Protein AF-A0A1I5ZFU2-F1 (afdb_monomer_lite)

Organism: NCBI:txid1465490

Radius of gyration: 21.82 Å; chains: 1; bounding box: 44×34×57 Å

Structure (mmCIF, N/CA/C/O backbone):
data_AF-A0A1I5ZFU2-F1
#
_entry.id   AF-A0A1I5ZFU2-F1
#
loop_
_atom_site.group_PDB
_atom_site.id
_atom_site.type_symbol
_atom_site.label_atom_id
_atom_site.label_alt_id
_atom_site.label_comp_id
_atom_site.label_asym_id
_atom_site.label_entity_id
_atom_site.label_seq_id
_atom_site.pdbx_PDB_ins_code
_atom_site.Cartn_x
_atom_site.Cartn_y
_atom_site.Cartn_z
_atom_site.occupancy
_atom_site.B_iso_or_equiv
_atom_site.auth_seq_id
_atom_site.auth_comp_id
_atom_site.auth_asym_id
_atom_site.auth_atom_id
_atom_site.pdbx_PDB_model_num
ATOM 1 N N . ARG A 1 1 ? 18.037 16.985 -35.908 1.00 46.22 1 ARG A N 1
ATOM 2 C CA . ARG A 1 1 ? 17.834 15.954 -36.954 1.00 46.22 1 ARG A CA 1
ATOM 3 C C . ARG A 1 1 ? 18.457 14.574 -36.659 1.00 46.22 1 ARG A C 1
ATOM 5 O O . ARG A 1 1 ? 18.130 13.633 -37.361 1.00 46.22 1 ARG A O 1
ATOM 12 N N . ARG A 1 2 ? 19.335 14.398 -35.646 1.00 37.97 2 ARG A N 1
ATOM 13 C CA . ARG A 1 2 ? 19.864 13.067 -35.231 1.00 37.97 2 ARG A CA 1
ATOM 14 C C . ARG A 1 2 ? 19.117 12.458 -34.024 1.00 37.97 2 ARG A C 1
ATOM 16 O O . ARG A 1 2 ? 19.122 11.249 -33.842 1.00 37.97 2 ARG A O 1
ATOM 23 N N . THR A 1 3 ? 18.417 13.286 -33.247 1.00 39.88 3 THR A N 1
ATOM 24 C CA . THR A 1 3 ? 17.568 12.890 -32.106 1.00 39.88 3 THR A CA 1
ATOM 25 C C . THR A 1 3 ? 16.208 12.311 -32.518 1.00 39.88 3 THR A C 1
ATOM 27 O O . THR A 1 3 ? 15.606 11.559 -31.758 1.00 39.88 3 THR A O 1
ATOM 30 N N . GLU A 1 4 ? 15.746 12.592 -33.739 1.00 40.44 4 GLU A N 1
ATOM 31 C CA . GLU A 1 4 ? 14.448 12.132 -34.260 1.00 40.44 4 GLU A CA 1
ATOM 32 C C . GLU A 1 4 ? 14.458 10.634 -34.620 1.00 40.44 4 GLU A C 1
ATOM 34 O O . GLU A 1 4 ? 13.480 9.933 -34.365 1.00 40.44 4 GLU A O 1
ATOM 39 N N . CYS A 1 5 ? 15.587 10.093 -35.101 1.00 36.44 5 CYS A N 1
ATOM 40 C CA . CYS A 1 5 ? 15.728 8.651 -35.361 1.00 36.44 5 CYS A CA 1
ATOM 41 C C . CYS A 1 5 ? 15.743 7.815 -34.071 1.00 36.44 5 CYS A C 1
ATOM 43 O O . CYS A 1 5 ? 15.158 6.732 -34.028 1.00 36.44 5 CYS A O 1
ATOM 45 N N . ALA A 1 6 ? 16.368 8.325 -33.003 1.00 46.62 6 ALA A N 1
ATOM 46 C CA . ALA A 1 6 ? 16.341 7.679 -31.691 1.00 46.62 6 ALA A CA 1
ATOM 47 C C . ALA A 1 6 ? 14.922 7.690 -31.103 1.00 46.62 6 ALA A C 1
ATOM 49 O O . ALA A 1 6 ? 14.475 6.682 -30.562 1.00 46.62 6 ALA A O 1
ATOM 50 N N . PHE A 1 7 ? 14.187 8.790 -31.291 1.00 43.88 7 PHE A N 1
ATOM 51 C CA . PHE A 1 7 ? 12.792 8.915 -30.880 1.00 43.88 7 PHE A CA 1
ATOM 52 C C . PHE A 1 7 ? 11.880 7.912 -31.602 1.00 43.88 7 PHE A C 1
ATOM 54 O O . PHE A 1 7 ? 11.071 7.260 -30.951 1.00 43.88 7 PHE A O 1
ATOM 61 N N . PHE A 1 8 ? 12.052 7.700 -32.911 1.00 45.34 8 PHE A N 1
ATOM 62 C CA . PHE A 1 8 ? 11.255 6.729 -33.676 1.00 45.34 8 PHE A CA 1
ATOM 63 C C . PHE A 1 8 ? 11.562 5.268 -33.305 1.00 45.34 8 PHE A C 1
ATOM 65 O O . PHE A 1 8 ? 10.646 4.455 -33.148 1.00 45.34 8 PHE A O 1
ATOM 72 N N . HIS A 1 9 ? 12.839 4.926 -33.106 1.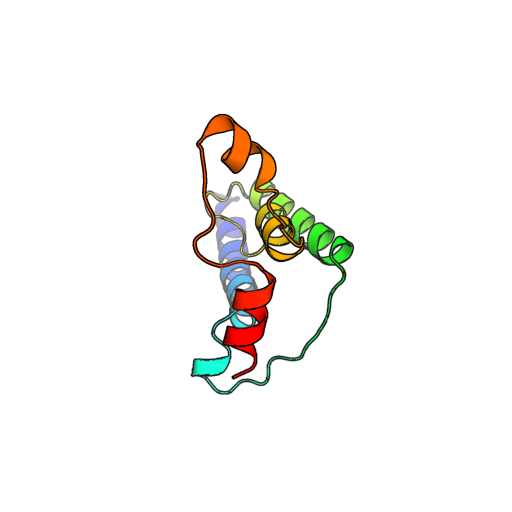00 54.03 9 HIS A N 1
ATOM 73 C CA . HIS A 1 9 ? 13.230 3.588 -32.651 1.00 54.03 9 HIS A CA 1
ATOM 74 C C . HIS A 1 9 ? 12.728 3.317 -31.223 1.00 54.03 9 HIS A C 1
ATOM 76 O O . HIS A 1 9 ? 12.227 2.230 -30.921 1.00 54.03 9 HIS A O 1
ATOM 82 N N . PHE A 1 10 ? 12.765 4.342 -30.370 1.00 49.28 10 PHE A N 1
ATOM 83 C CA . PHE A 1 10 ? 12.258 4.286 -29.006 1.00 49.28 10 PHE A CA 1
ATOM 84 C C . PHE A 1 10 ? 10.727 4.290 -28.939 1.00 49.28 10 PHE A C 1
ATOM 86 O O . PHE A 1 10 ? 10.181 3.622 -28.074 1.00 49.28 10 PHE A O 1
ATOM 93 N N . LEU A 1 11 ? 10.010 4.931 -29.869 1.00 48.44 11 LEU A N 1
ATOM 94 C CA . LEU A 1 11 ? 8.546 4.853 -29.981 1.00 48.44 11 LEU A CA 1
ATOM 95 C C . LEU A 1 11 ? 8.096 3.432 -30.357 1.00 48.44 11 LEU A C 1
ATOM 97 O O . LEU A 1 11 ? 7.137 2.904 -29.794 1.00 48.44 11 LEU A O 1
ATOM 101 N N . ARG A 1 12 ? 8.853 2.765 -31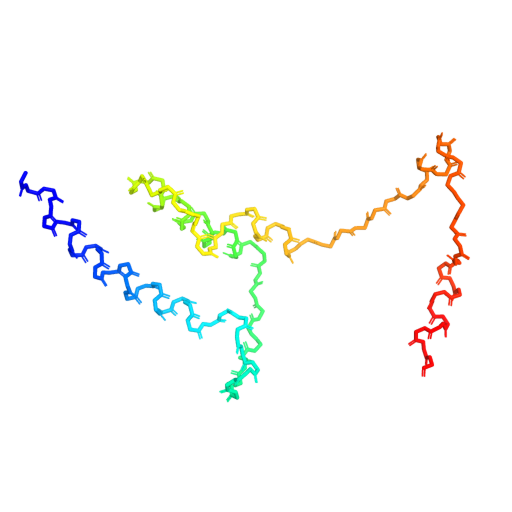.238 1.00 53.09 12 ARG A N 1
ATOM 102 C CA . ARG A 1 12 ? 8.656 1.348 -31.582 1.00 53.09 12 ARG A CA 1
ATOM 103 C C . ARG A 1 12 ? 8.947 0.429 -30.392 1.00 53.09 12 ARG A C 1
ATOM 105 O O . ARG A 1 12 ? 8.229 -0.548 -30.185 1.00 53.09 12 ARG A O 1
ATOM 112 N N . PHE A 1 13 ? 9.940 0.778 -29.572 1.00 52.31 13 PHE A N 1
ATOM 113 C CA . PHE A 1 13 ? 10.204 0.121 -28.290 1.00 52.31 13 PHE A CA 1
ATOM 114 C C . PHE A 1 13 ? 9.107 0.414 -27.252 1.00 52.31 13 PHE A C 1
ATOM 116 O O . PHE A 1 13 ? 8.688 -0.504 -26.557 1.00 52.31 13 PHE A O 1
ATOM 123 N N . LYS A 1 14 ? 8.566 1.640 -27.203 1.00 50.69 14 LYS A N 1
ATOM 124 C CA . LYS A 1 14 ? 7.444 2.068 -26.352 1.00 50.69 14 LYS A CA 1
ATOM 125 C C . LYS A 1 14 ? 6.202 1.243 -26.661 1.00 50.69 14 LYS A C 1
ATOM 127 O O . LYS A 1 14 ? 5.647 0.658 -25.745 1.00 50.69 14 LYS A O 1
ATOM 132 N N . ILE A 1 15 ? 5.817 1.109 -27.932 1.00 53.12 15 ILE A N 1
ATOM 133 C CA . ILE A 1 15 ? 4.689 0.261 -28.355 1.00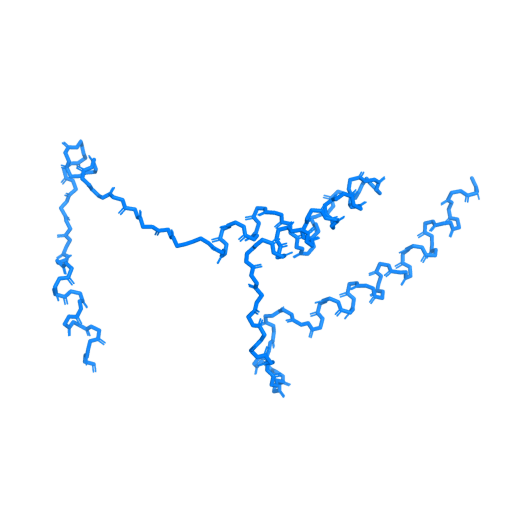 53.12 15 ILE A CA 1
ATOM 134 C C . ILE A 1 15 ? 4.935 -1.195 -27.954 1.00 53.12 15 ILE A C 1
ATOM 136 O O . ILE A 1 15 ? 4.036 -1.849 -27.437 1.00 53.12 15 ILE A O 1
ATOM 140 N N . LYS A 1 16 ? 6.158 -1.707 -28.129 1.00 52.59 16 LYS A N 1
ATOM 141 C CA . LYS A 1 16 ? 6.473 -3.107 -27.820 1.00 52.59 16 LYS A CA 1
ATOM 142 C C . LYS A 1 16 ? 6.519 -3.386 -26.314 1.00 52.59 16 LYS A C 1
ATOM 144 O O . LYS A 1 16 ? 6.016 -4.421 -25.897 1.00 52.59 16 LYS A O 1
ATOM 149 N N . LEU A 1 17 ? 7.038 -2.457 -25.507 1.00 52.56 17 LEU A N 1
ATOM 150 C CA . LEU A 1 17 ? 7.107 -2.539 -24.045 1.00 52.56 17 LEU A CA 1
ATOM 151 C C . LEU A 1 17 ? 5.739 -2.285 -23.398 1.00 52.56 17 LEU A C 1
ATOM 153 O O . LEU A 1 17 ? 5.351 -3.021 -22.499 1.00 52.56 17 LEU A O 1
ATOM 157 N N . TYR A 1 18 ? 4.975 -1.309 -23.895 1.00 52.59 18 TYR A N 1
ATOM 158 C CA . TYR A 1 18 ? 3.597 -1.062 -23.470 1.00 52.59 18 TYR A CA 1
ATOM 159 C C . TYR A 1 18 ? 2.707 -2.252 -23.846 1.00 52.59 18 TYR A C 1
ATOM 161 O O . TYR A 1 18 ? 1.941 -2.702 -23.012 1.00 52.59 18 TYR A O 1
ATOM 169 N N . CYS A 1 19 ? 2.878 -2.867 -25.023 1.00 40.06 19 CYS A N 1
ATOM 170 C CA . CYS A 1 19 ? 2.165 -4.095 -25.399 1.00 40.06 19 CYS A CA 1
ATOM 171 C C . CYS A 1 19 ? 2.614 -5.330 -24.580 1.00 40.06 19 CYS A C 1
ATOM 173 O O . CYS A 1 19 ? 1.793 -6.193 -24.279 1.00 40.06 19 CYS A O 1
ATOM 175 N N . LEU A 1 20 ? 3.886 -5.415 -24.164 1.00 48.69 20 LEU A N 1
ATOM 176 C CA . LEU A 1 20 ? 4.397 -6.489 -23.292 1.00 48.69 20 LEU A CA 1
ATOM 177 C C . LEU A 1 20 ? 3.940 -6.355 -21.831 1.00 48.69 20 LEU A C 1
ATOM 179 O O . LEU A 1 20 ? 3.700 -7.370 -21.180 1.00 48.69 20 LEU A O 1
ATOM 183 N N . LEU A 1 21 ? 3.818 -5.126 -21.323 1.00 47.09 21 LEU A N 1
ATOM 184 C CA . LEU A 1 21 ? 3.410 -4.842 -19.944 1.00 47.09 21 LEU A CA 1
ATOM 185 C C . LEU A 1 21 ? 1.882 -4.715 -19.797 1.00 47.09 21 LEU A C 1
ATOM 187 O O . LEU A 1 21 ? 1.329 -5.188 -18.810 1.00 47.09 21 LEU A O 1
ATOM 191 N N . SER A 1 22 ? 1.181 -4.166 -20.796 1.00 40.56 22 SER A N 1
ATOM 192 C CA . SER A 1 22 ? -0.284 -4.003 -20.801 1.00 40.56 22 SER A CA 1
ATOM 193 C C . SER A 1 22 ? -1.034 -5.323 -20.982 1.00 40.56 22 SER A C 1
ATOM 195 O O . SER A 1 22 ? -2.153 -5.446 -20.498 1.00 40.56 22 SER A O 1
ATOM 197 N N . LYS A 1 23 ? -0.414 -6.355 -21.571 1.00 43.09 23 LYS A N 1
ATOM 198 C CA . LYS A 1 23 ? -1.020 -7.695 -21.660 1.00 43.09 23 LYS A CA 1
ATOM 199 C C . LYS A 1 23 ? -1.206 -8.409 -20.309 1.00 43.09 23 LYS A C 1
ATOM 201 O O . LYS A 1 23 ? -1.681 -9.540 -20.316 1.00 43.09 23 LYS A O 1
ATOM 206 N N . ARG A 1 24 ? -0.819 -7.827 -19.161 1.00 46.38 24 ARG A N 1
ATOM 207 C CA . ARG A 1 24 ? -0.806 -8.562 -17.880 1.00 46.38 24 ARG A CA 1
ATOM 208 C C . ARG A 1 24 ? -1.465 -7.885 -16.678 1.00 46.38 24 ARG A C 1
ATOM 210 O O . ARG A 1 24 ? -1.462 -8.485 -15.611 1.00 46.38 24 ARG A O 1
ATOM 217 N N . THR A 1 25 ? -2.055 -6.698 -16.787 1.00 44.03 25 THR A N 1
ATOM 218 C CA . THR A 1 25 ? -2.673 -6.078 -15.602 1.00 44.03 25 THR A CA 1
ATOM 219 C C . THR A 1 25 ? -4.117 -5.662 -15.856 1.00 44.03 25 THR A C 1
ATOM 221 O O . THR A 1 25 ? -4.387 -4.699 -16.566 1.00 44.03 25 THR A O 1
ATOM 224 N N . VAL A 1 26 ? -5.008 -6.394 -15.176 1.00 45.34 26 VAL A N 1
ATOM 225 C CA . VAL A 1 26 ? -6.397 -6.081 -14.779 1.00 45.34 26 VAL A CA 1
ATOM 226 C C . VAL A 1 26 ? -7.539 -6.449 -15.740 1.00 45.34 26 VAL A C 1
ATOM 228 O O . VAL A 1 26 ? -8.644 -6.674 -15.272 1.00 45.34 26 VAL A O 1
ATOM 231 N N . PHE A 1 27 ? -7.317 -6.664 -17.036 1.00 43.59 27 PHE A N 1
ATOM 232 C CA . PHE A 1 27 ? -8.419 -7.023 -17.960 1.00 43.59 27 PHE A CA 1
ATOM 233 C C . PHE A 1 27 ? -8.680 -8.557 -18.037 1.00 43.59 27 PHE A C 1
ATOM 235 O O . PHE A 1 27 ? -9.461 -9.023 -18.855 1.00 43.59 27 PHE A O 1
ATOM 242 N N . GLY A 1 28 ? -8.015 -9.330 -17.155 1.00 42.44 28 GLY A N 1
ATOM 243 C CA . GLY A 1 28 ? -7.964 -10.803 -16.997 1.00 42.44 28 GLY A CA 1
ATOM 244 C C . GLY A 1 28 ? -9.207 -11.611 -17.370 1.00 42.44 28 GLY A C 1
ATOM 245 O O . GLY A 1 28 ? -9.142 -12.621 -18.073 1.00 42.44 28 GLY A O 1
ATOM 246 N N . GLU A 1 29 ? -10.335 -11.163 -16.842 1.00 42.72 29 GLU A N 1
ATOM 247 C CA . GLU A 1 29 ? -11.549 -11.971 -16.760 1.00 42.72 29 GLU A CA 1
ATOM 248 C C . GLU A 1 29 ? -12.499 -11.737 -17.933 1.00 42.72 29 GLU A C 1
ATOM 250 O O . GLU A 1 29 ? -13.257 -12.632 -18.290 1.00 42.72 29 GLU A O 1
ATOM 255 N N . ALA A 1 30 ? -12.393 -10.598 -18.624 1.00 52.56 30 ALA A N 1
ATOM 256 C CA . ALA A 1 30 ? -13.193 -10.344 -19.822 1.00 52.56 30 ALA A CA 1
ATOM 257 C C . ALA A 1 30 ? -12.762 -11.214 -21.024 1.00 52.56 30 ALA A C 1
ATOM 259 O O . ALA A 1 30 ? -13.468 -11.271 -22.027 1.00 52.56 30 ALA A O 1
ATOM 260 N N . TYR A 1 31 ? -11.604 -11.881 -20.944 1.00 55.19 31 TYR A N 1
ATOM 261 C CA . TYR A 1 31 ? -10.991 -12.603 -22.066 1.00 55.19 31 TYR A CA 1
ATOM 262 C C . TYR A 1 31 ? -10.394 -13.983 -21.704 1.00 55.19 31 TYR A C 1
ATOM 264 O O . TYR A 1 31 ? -9.535 -14.483 -22.427 1.00 55.19 31 TYR A O 1
ATOM 272 N N . ASN A 1 32 ? -10.848 -14.613 -20.609 1.00 41.31 32 ASN A N 1
ATOM 273 C CA . ASN A 1 32 ? -10.503 -15.995 -20.223 1.00 41.31 32 ASN A CA 1
ATOM 274 C C . ASN A 1 32 ? -8.987 -16.309 -20.231 1.00 41.31 32 ASN A C 1
ATOM 276 O O . ASN A 1 32 ? -8.552 -17.284 -20.848 1.00 41.31 32 ASN A O 1
ATOM 280 N N . ILE A 1 33 ? -8.162 -15.493 -19.560 1.00 62.19 33 ILE A N 1
ATOM 281 C CA . ILE A 1 33 ? -6.744 -15.832 -19.325 1.00 62.19 33 ILE A CA 1
ATOM 282 C C . ILE A 1 33 ? -6.520 -16.144 -17.854 1.00 62.19 33 ILE A C 1
ATOM 284 O O . ILE A 1 33 ? -6.813 -15.336 -16.976 1.00 62.19 33 ILE A O 1
ATOM 288 N N . THR A 1 34 ? -5.922 -17.303 -17.603 1.00 50.00 34 THR A N 1
ATOM 289 C CA . THR A 1 34 ? -5.433 -17.737 -16.297 1.00 50.00 34 THR A CA 1
ATOM 290 C C . THR A 1 34 ? -4.353 -16.771 -15.817 1.00 50.00 34 THR A C 1
ATOM 292 O O . THR A 1 34 ? -3.274 -16.687 -16.409 1.00 50.00 34 THR A O 1
ATOM 295 N N . ILE A 1 35 ? -4.640 -16.013 -14.758 1.00 59.25 35 ILE A N 1
ATOM 296 C CA . ILE A 1 35 ? -3.668 -15.115 -14.133 1.00 59.25 35 ILE A CA 1
ATOM 297 C C . ILE A 1 35 ? -2.767 -15.986 -13.249 1.00 59.25 35 ILE A C 1
ATOM 299 O O . ILE A 1 35 ? -3.248 -16.539 -12.264 1.00 59.25 35 ILE A O 1
ATOM 303 N N . PRO A 1 36 ? -1.472 -16.151 -13.568 1.00 59.81 36 PRO A N 1
ATOM 304 C CA . PRO A 1 36 ? -0.582 -16.877 -12.681 1.00 59.81 36 PRO A CA 1
ATOM 305 C C . PRO A 1 36 ? -0.394 -16.062 -11.399 1.00 59.81 36 PRO A C 1
ATOM 307 O O . PRO A 1 36 ? 0.113 -14.936 -11.446 1.00 59.81 36 PRO A O 1
ATOM 310 N N . GLU A 1 37 ? -0.768 -16.642 -10.262 1.00 53.72 37 GLU A N 1
ATOM 311 C CA . GLU A 1 37 ? -0.568 -16.075 -8.928 1.00 53.72 37 GLU A CA 1
ATOM 312 C C . GLU A 1 37 ? 0.928 -16.063 -8.584 1.00 53.72 37 GLU A C 1
ATOM 314 O O . GLU A 1 37 ? 1.471 -16.946 -7.923 1.00 53.72 37 GLU A O 1
ATOM 319 N N . LYS A 1 38 ? 1.648 -15.071 -9.113 1.00 62.62 38 LYS A N 1
ATOM 320 C CA . LYS A 1 38 ? 3.038 -14.808 -8.739 1.00 62.62 38 LYS A CA 1
ATOM 321 C C . LYS A 1 38 ? 3.083 -13.716 -7.687 1.00 62.62 38 LYS A C 1
ATOM 323 O O . LYS A 1 38 ? 3.011 -12.530 -8.005 1.00 62.62 38 LYS A O 1
ATOM 328 N N . THR A 1 39 ? 3.290 -14.129 -6.445 1.00 69.44 39 THR A N 1
ATOM 329 C CA . THR A 1 39 ? 3.559 -13.220 -5.333 1.00 69.44 39 THR A CA 1
ATOM 330 C C . THR A 1 39 ? 4.975 -12.669 -5.456 1.00 69.44 39 THR A C 1
ATOM 332 O O . THR A 1 39 ? 5.959 -13.408 -5.445 1.00 69.44 39 THR A O 1
ATOM 335 N N . VAL A 1 40 ? 5.091 -11.351 -5.587 1.00 78.94 40 VAL A N 1
ATOM 336 C CA . VAL A 1 40 ? 6.372 -10.636 -5.555 1.00 78.94 40 VAL A CA 1
ATOM 337 C C . VAL A 1 40 ? 6.499 -9.893 -4.233 1.00 78.94 40 VAL A C 1
ATOM 339 O O . VAL A 1 40 ? 5.531 -9.326 -3.736 1.00 78.94 40 VAL A O 1
ATOM 342 N N . SER A 1 41 ? 7.700 -9.866 -3.652 1.00 83.56 41 SER A N 1
ATOM 343 C CA . SER A 1 41 ? 7.929 -9.092 -2.432 1.00 83.56 41 SER A CA 1
ATOM 344 C C . SER A 1 41 ? 7.830 -7.589 -2.710 1.00 83.56 41 SER A C 1
ATOM 346 O O . SER A 1 41 ? 8.263 -7.101 -3.761 1.00 83.56 41 SER A O 1
ATOM 348 N N . LEU A 1 42 ? 7.320 -6.828 -1.737 1.00 82.75 42 LEU A N 1
ATOM 349 C CA . LEU A 1 42 ? 7.162 -5.374 -1.849 1.00 82.75 42 LEU A CA 1
ATOM 350 C C . LEU A 1 42 ? 8.487 -4.671 -2.188 1.00 82.75 42 LEU A C 1
ATOM 352 O O . LEU A 1 42 ? 8.529 -3.738 -2.988 1.00 82.75 42 LEU A O 1
ATOM 356 N N . ALA A 1 43 ? 9.597 -5.155 -1.624 1.00 84.81 43 ALA A N 1
ATOM 357 C CA . ALA A 1 43 ? 10.933 -4.639 -1.908 1.00 84.81 43 ALA A CA 1
ATOM 358 C C . ALA A 1 43 ? 11.352 -4.847 -3.375 1.00 84.81 43 ALA A C 1
ATOM 360 O O . ALA A 1 43 ? 12.020 -3.991 -3.958 1.00 84.81 43 ALA A O 1
ATOM 361 N N . MET A 1 44 ? 10.971 -5.970 -3.990 1.00 86.75 44 MET A N 1
ATOM 362 C CA . MET A 1 44 ? 11.240 -6.222 -5.407 1.00 86.75 44 MET A CA 1
ATOM 363 C C . MET A 1 44 ? 10.363 -5.338 -6.298 1.00 86.75 44 MET A C 1
ATOM 365 O O . MET A 1 44 ? 10.875 -4.692 -7.212 1.00 86.75 44 MET A O 1
ATOM 369 N N . ALA A 1 45 ? 9.073 -5.217 -5.973 1.00 85.69 45 ALA A N 1
ATOM 370 C CA . ALA A 1 45 ? 8.149 -4.337 -6.686 1.00 85.69 45 ALA A CA 1
ATOM 371 C C . ALA A 1 45 ? 8.619 -2.869 -6.666 1.00 85.69 45 ALA A C 1
ATOM 373 O O . ALA A 1 45 ? 8.644 -2.203 -7.703 1.00 85.69 45 ALA A O 1
ATOM 374 N N . LYS A 1 46 ? 9.099 -2.383 -5.513 1.00 86.19 46 LYS A N 1
ATOM 375 C CA . LYS A 1 46 ? 9.679 -1.038 -5.361 1.00 86.19 46 LYS A CA 1
ATOM 376 C C . LYS A 1 46 ? 10.918 -0.823 -6.225 1.00 86.19 46 LYS A C 1
ATOM 378 O O . LYS A 1 46 ? 11.072 0.251 -6.810 1.00 86.19 46 LYS A O 1
ATOM 383 N N . ARG A 1 47 ? 11.801 -1.822 -6.327 1.00 88.44 47 ARG A N 1
ATOM 384 C CA . ARG A 1 47 ? 13.002 -1.741 -7.175 1.00 88.44 47 ARG A CA 1
ATOM 385 C C . ARG A 1 47 ? 12.633 -1.608 -8.649 1.00 88.44 47 ARG A C 1
ATOM 387 O O . ARG A 1 47 ? 13.119 -0.692 -9.306 1.00 88.44 47 ARG A O 1
ATOM 394 N N . VAL A 1 48 ? 11.717 -2.442 -9.137 1.00 87.50 48 VAL A N 1
ATOM 395 C CA . VAL A 1 48 ? 11.236 -2.377 -10.528 1.00 87.50 48 VAL A CA 1
ATOM 396 C C . VAL A 1 48 ? 10.573 -1.028 -10.819 1.00 87.50 48 VAL A C 1
ATOM 398 O O . VAL A 1 48 ? 10.917 -0.373 -11.802 1.00 87.50 48 VAL A O 1
ATOM 401 N N . ALA A 1 49 ? 9.701 -0.562 -9.924 1.00 87.19 49 ALA A N 1
ATOM 402 C CA . ALA A 1 49 ? 9.062 0.745 -10.043 1.00 87.19 49 ALA A CA 1
ATOM 403 C C . ALA A 1 49 ? 10.079 1.902 -10.074 1.00 87.19 49 ALA A C 1
ATOM 405 O O . ALA A 1 49 ? 9.907 2.858 -10.824 1.00 87.19 49 ALA A O 1
ATOM 406 N N . SER A 1 50 ? 11.172 1.798 -9.310 1.00 86.12 50 SER A N 1
ATOM 407 C CA . SER A 1 50 ? 12.249 2.800 -9.298 1.00 86.12 50 SER A CA 1
ATOM 408 C C . SER A 1 50 ? 12.967 2.906 -10.636 1.00 86.12 50 SER A C 1
ATOM 410 O O . SER A 1 50 ? 13.222 4.012 -11.107 1.00 86.12 50 SER A O 1
ATOM 412 N N . VAL A 1 51 ? 13.290 1.763 -11.244 1.00 88.25 51 VAL A N 1
ATOM 413 C CA . VAL A 1 51 ? 13.936 1.724 -12.561 1.00 88.25 51 VAL A CA 1
ATOM 414 C C . VAL A 1 51 ? 13.007 2.329 -13.607 1.00 88.25 51 VAL A C 1
ATOM 416 O O . VAL A 1 51 ? 13.442 3.136 -14.423 1.00 88.25 51 VAL A O 1
ATOM 419 N N . MET A 1 52 ? 11.716 2.003 -13.548 1.00 84.38 52 MET A N 1
ATOM 420 C CA . MET A 1 52 ? 10.752 2.496 -14.525 1.00 84.38 52 MET A CA 1
ATOM 421 C C . MET A 1 52 ? 10.513 4.007 -14.402 1.00 84.38 52 MET A C 1
ATOM 423 O O . MET A 1 52 ? 10.527 4.708 -15.410 1.00 84.38 52 MET A O 1
ATOM 427 N N . GLU A 1 53 ? 10.411 4.541 -13.184 1.00 85.00 53 GLU A N 1
ATOM 428 C CA . GLU A 1 53 ? 10.392 5.992 -12.954 1.00 85.00 53 GLU A CA 1
ATOM 429 C C . GLU A 1 53 ? 11.656 6.684 -13.474 1.00 85.00 53 GLU A C 1
ATOM 431 O O . GLU A 1 53 ? 11.570 7.756 -14.071 1.00 85.00 53 GLU A O 1
ATOM 436 N N . PHE A 1 54 ? 12.831 6.093 -13.244 1.00 86.56 54 PHE A N 1
ATOM 437 C CA . PHE A 1 54 ? 14.103 6.671 -13.671 1.00 86.56 54 PHE A CA 1
ATOM 438 C C . PHE A 1 54 ? 14.195 6.761 -15.195 1.00 86.56 54 PHE A C 1
ATOM 440 O O . PHE A 1 54 ? 14.537 7.816 -15.729 1.00 86.56 54 PHE A O 1
ATOM 447 N N . VAL A 1 55 ? 13.794 5.695 -15.894 1.00 85.25 55 VAL A N 1
ATOM 448 C CA . VAL A 1 55 ? 13.666 5.694 -17.355 1.00 85.25 55 VAL A CA 1
ATOM 449 C C . VAL A 1 55 ? 12.713 6.811 -17.792 1.00 85.25 55 VAL A C 1
ATOM 451 O O . VAL A 1 55 ? 13.090 7.651 -18.603 1.00 85.25 55 VAL A O 1
ATOM 454 N N . TRP A 1 56 ? 11.517 6.913 -17.209 1.00 82.75 56 TRP A N 1
ATOM 455 C CA . TRP A 1 56 ? 10.547 7.947 -17.594 1.00 82.75 56 TRP A CA 1
ATOM 456 C C . TRP A 1 56 ? 11.039 9.381 -17.363 1.00 82.75 56 TRP A C 1
ATOM 458 O O . TRP A 1 56 ? 10.772 10.254 -18.192 1.00 82.75 56 TRP A O 1
ATOM 468 N N . LYS A 1 57 ? 11.797 9.615 -16.285 1.00 82.81 57 LYS A N 1
ATOM 469 C CA . LYS A 1 57 ? 12.426 10.911 -15.997 1.00 82.81 57 LYS A CA 1
ATOM 470 C C . LYS A 1 57 ? 13.505 11.267 -17.014 1.00 82.81 57 LYS A C 1
ATOM 472 O O . LYS A 1 57 ? 13.513 12.398 -17.488 1.00 82.81 57 LYS A O 1
ATOM 477 N N . ILE A 1 58 ? 14.371 10.319 -17.381 1.00 86.62 58 ILE A N 1
ATOM 478 C CA . ILE A 1 58 ? 15.412 10.545 -18.399 1.00 86.62 58 ILE A CA 1
ATOM 479 C C . ILE A 1 58 ? 14.783 10.905 -19.746 1.00 86.62 58 ILE A C 1
ATOM 481 O O . ILE A 1 58 ? 15.254 11.808 -20.430 1.00 86.62 58 ILE A O 1
ATOM 485 N N . PHE A 1 59 ? 13.705 10.217 -20.120 1.00 79.88 59 PHE A N 1
ATOM 486 C CA . PHE A 1 59 ? 13.035 10.442 -21.398 1.00 79.88 59 PHE A CA 1
ATOM 487 C C . PHE A 1 59 ? 12.054 11.630 -21.390 1.00 79.88 59 PHE A C 1
ATOM 489 O O . PHE A 1 59 ? 11.442 11.899 -22.422 1.00 79.88 59 PHE A O 1
ATOM 496 N N . GLY A 1 60 ? 11.899 12.350 -20.268 1.00 75.94 60 GLY A N 1
ATOM 497 C CA . GLY A 1 60 ? 11.065 13.557 -20.179 1.00 75.94 60 GLY A CA 1
ATOM 498 C C . GLY A 1 60 ? 9.591 13.324 -20.529 1.00 75.94 60 GLY A C 1
ATOM 499 O O . GLY A 1 60 ? 8.915 14.218 -21.041 1.00 75.94 60 GLY A O 1
ATOM 500 N N . LEU A 1 61 ? 9.094 12.104 -20.311 1.00 76.00 61 LEU A N 1
ATOM 501 C CA . LEU A 1 61 ? 7.736 11.715 -20.677 1.00 76.00 61 LEU A CA 1
ATOM 502 C C . LEU A 1 61 ? 6.742 12.343 -19.695 1.00 76.00 61 LEU A C 1
ATOM 504 O O . LEU A 1 61 ? 6.808 12.089 -18.497 1.00 76.00 61 LEU A O 1
ATOM 508 N N . LYS A 1 62 ? 5.799 13.141 -20.213 1.00 66.62 62 LYS A N 1
ATOM 509 C CA . LYS A 1 62 ? 4.733 13.774 -19.411 1.00 66.62 62 LYS A CA 1
ATOM 510 C C . LYS A 1 62 ? 3.689 12.779 -18.886 1.00 66.62 62 LYS A C 1
ATOM 512 O O . LYS A 1 62 ? 2.901 13.121 -18.016 1.00 66.62 62 LYS A O 1
ATOM 517 N N . GLU A 1 63 ? 3.665 11.567 -19.433 1.00 72.25 63 GLU A N 1
ATOM 518 C CA . GLU A 1 63 ? 2.736 10.507 -19.039 1.00 72.25 63 GLU A CA 1
ATOM 519 C C . GLU A 1 63 ? 3.264 9.701 -17.854 1.00 72.25 63 GLU A C 1
ATOM 521 O O . GLU A 1 63 ? 4.469 9.482 -17.714 1.00 72.25 63 GLU A O 1
ATOM 526 N N . HIS A 1 64 ? 2.345 9.187 -17.040 1.00 66.62 64 HIS A N 1
ATOM 527 C CA . HIS A 1 64 ? 2.688 8.374 -15.883 1.00 66.62 64 HIS A CA 1
ATOM 528 C C . HIS A 1 64 ? 3.158 6.977 -16.336 1.00 66.62 64 HIS A C 1
ATOM 530 O O . HIS A 1 64 ? 2.502 6.349 -17.173 1.00 66.62 64 HIS A O 1
ATOM 536 N N . PRO A 1 65 ? 4.288 6.465 -15.817 1.00 77.44 65 PRO A N 1
ATOM 537 C CA . PRO A 1 65 ? 4.718 5.099 -16.096 1.00 77.44 65 PRO A CA 1
ATOM 538 C C . PRO A 1 65 ? 3.664 4.088 -15.598 1.00 77.44 65 PRO A C 1
ATOM 540 O O . PRO A 1 65 ? 3.065 4.311 -14.545 1.00 77.44 65 PRO A O 1
ATOM 543 N N . PRO A 1 66 ? 3.478 2.943 -16.285 1.00 75.75 66 PRO A N 1
ATOM 544 C CA . PRO A 1 66 ? 2.516 1.906 -15.884 1.00 75.75 66 PRO A CA 1
ATOM 545 C C . PRO A 1 66 ? 2.677 1.371 -14.449 1.00 75.75 66 PRO A C 1
ATOM 547 O O . PRO A 1 66 ? 1.728 0.869 -13.859 1.00 75.75 66 PRO A O 1
ATOM 550 N N . LEU A 1 67 ? 3.882 1.464 -13.884 1.00 79.00 67 LEU A N 1
ATOM 551 C CA . LEU A 1 67 ? 4.207 1.071 -12.517 1.00 79.00 67 LEU A CA 1
ATOM 552 C C . LEU A 1 67 ? 5.184 2.096 -11.937 1.00 79.00 67 LEU A C 1
ATOM 554 O O . LEU A 1 67 ? 6.266 2.321 -12.477 1.00 79.00 67 LEU A O 1
ATOM 558 N N . TYR A 1 68 ? 4.806 2.706 -10.823 1.00 84.00 68 TYR A N 1
ATOM 559 C CA . TYR A 1 68 ? 5.624 3.672 -10.095 1.00 84.00 68 TYR A CA 1
ATOM 560 C C . TYR A 1 68 ? 5.521 3.422 -8.595 1.00 84.00 68 TYR A C 1
ATOM 562 O O . TYR A 1 68 ? 4.643 2.695 -8.121 1.00 84.00 68 TYR A O 1
ATOM 570 N N . LYS A 1 69 ? 6.444 3.999 -7.827 1.00 83.50 69 LYS A N 1
ATOM 571 C CA . LYS A 1 69 ? 6.604 3.726 -6.395 1.00 83.50 69 LYS A CA 1
ATOM 572 C C . LYS A 1 69 ? 5.346 4.051 -5.604 1.00 83.50 69 LYS A C 1
ATOM 574 O O . LYS A 1 69 ? 5.012 3.312 -4.686 1.00 83.50 69 LYS A O 1
ATOM 579 N N . GLY A 1 70 ? 4.659 5.136 -5.966 1.00 84.88 70 GLY A N 1
ATOM 580 C CA . GLY A 1 70 ? 3.407 5.548 -5.330 1.00 84.88 70 GLY A CA 1
ATOM 581 C C . GLY A 1 70 ? 2.327 4.476 -5.452 1.00 84.88 70 GLY A C 1
ATOM 582 O O . GLY A 1 70 ? 1.758 4.074 -4.443 1.00 84.88 70 GLY A O 1
ATOM 583 N N . LEU A 1 71 ? 2.125 3.943 -6.660 1.00 86.31 71 LEU A N 1
ATOM 584 C CA . LEU A 1 71 ? 1.170 2.861 -6.896 1.00 86.31 71 LEU A CA 1
ATOM 585 C C . LEU A 1 71 ? 1.527 1.606 -6.087 1.00 86.31 71 LEU A C 1
ATOM 587 O O . LEU A 1 71 ? 0.669 1.038 -5.422 1.00 86.31 71 LEU A O 1
ATOM 591 N N . VAL A 1 72 ? 2.805 1.214 -6.075 1.00 87.25 72 VAL A N 1
ATOM 592 C CA . VAL A 1 72 ? 3.276 0.051 -5.300 1.00 87.25 72 VAL A CA 1
ATOM 593 C C . VAL A 1 72 ? 3.081 0.245 -3.793 1.00 87.25 72 VAL A C 1
ATOM 595 O O . VAL A 1 72 ? 2.732 -0.704 -3.100 1.00 87.25 72 VAL A O 1
ATOM 598 N N . ASN A 1 73 ? 3.296 1.453 -3.269 1.00 86.38 73 ASN A N 1
ATOM 599 C CA . ASN A 1 73 ? 3.080 1.741 -1.851 1.00 86.38 73 ASN A CA 1
ATOM 600 C C . ASN A 1 73 ? 1.600 1.692 -1.467 1.00 86.38 73 ASN A C 1
ATOM 602 O O . ASN A 1 73 ? 1.283 1.134 -0.426 1.00 86.38 73 ASN A O 1
ATOM 606 N N . ILE A 1 74 ? 0.717 2.266 -2.286 1.00 86.31 74 ILE A N 1
ATOM 607 C CA . ILE A 1 74 ? -0.725 2.283 -2.004 1.00 86.31 74 ILE A CA 1
ATOM 608 C C . ILE A 1 74 ? -1.293 0.863 -2.053 1.00 86.31 74 ILE A C 1
ATOM 610 O O . ILE A 1 74 ? -2.055 0.477 -1.179 1.00 86.31 74 ILE A O 1
ATOM 614 N N . MET A 1 75 ? -0.890 0.074 -3.051 1.00 86.12 75 MET A N 1
ATOM 615 C CA . MET A 1 75 ? -1.404 -1.286 -3.243 1.00 86.12 75 MET A CA 1
ATOM 616 C C . MET A 1 75 ? -0.753 -2.319 -2.317 1.00 86.12 75 MET A C 1
ATOM 618 O O . MET A 1 75 ? -1.316 -3.383 -2.089 1.00 86.12 75 MET A O 1
ATOM 622 N N . GLY A 1 76 ? 0.466 -2.054 -1.845 1.00 80.81 76 GLY A N 1
ATOM 623 C CA . GLY A 1 76 ? 1.288 -3.030 -1.131 1.00 80.81 76 GLY A CA 1
ATOM 624 C C . GLY A 1 76 ? 1.313 -2.877 0.387 1.00 80.81 76 GLY A C 1
ATOM 625 O O . GLY A 1 76 ? 2.064 -3.603 1.037 1.00 80.81 76 GLY A O 1
ATOM 626 N N . ILE A 1 77 ? 0.576 -1.917 0.947 1.00 83.62 77 ILE A N 1
ATOM 627 C CA . ILE A 1 77 ? 0.552 -1.631 2.384 1.00 83.62 77 ILE A CA 1
ATOM 628 C C . ILE A 1 77 ? -0.888 -1.756 2.878 1.00 83.62 77 ILE A C 1
ATOM 630 O O . ILE A 1 77 ? -1.797 -1.157 2.311 1.00 83.62 77 ILE A O 1
ATOM 634 N N . GLU A 1 78 ? -1.085 -2.517 3.954 1.00 81.88 78 GLU A N 1
ATOM 635 C CA . GLU A 1 78 ? -2.366 -2.579 4.655 1.00 81.88 78 GLU A CA 1
ATOM 636 C C . GLU A 1 78 ? -2.642 -1.235 5.341 1.00 81.88 78 GLU A C 1
ATOM 638 O O . GLU A 1 78 ? -1.819 -0.734 6.112 1.00 81.88 78 GLU A O 1
ATOM 643 N N . PHE A 1 79 ? -3.789 -0.629 5.036 1.00 79.81 79 PHE A N 1
ATOM 644 C CA . PHE A 1 79 ? -4.148 0.692 5.539 1.00 79.81 79 PHE A CA 1
ATOM 645 C C . PHE A 1 79 ? -5.270 0.582 6.574 1.00 79.81 79 PHE A C 1
ATOM 647 O O . PHE A 1 79 ? -6.448 0.519 6.226 1.00 79.81 79 PHE A O 1
ATOM 654 N N . THR A 1 80 ? -4.901 0.585 7.857 1.00 87.25 80 THR A N 1
ATOM 655 C CA . THR A 1 80 ? -5.858 0.573 8.973 1.00 87.25 80 THR A CA 1
ATOM 656 C C . THR A 1 80 ? -5.962 1.964 9.586 1.00 87.25 80 THR A C 1
ATOM 658 O O . THR A 1 80 ? -5.019 2.466 10.199 1.00 87.25 80 THR A O 1
ATOM 661 N N . THR A 1 81 ? -7.120 2.602 9.429 1.00 86.94 81 THR A N 1
ATOM 662 C CA . THR A 1 81 ? -7.381 3.947 9.961 1.00 86.94 81 THR A CA 1
ATOM 663 C C . THR A 1 81 ? -7.894 3.870 11.399 1.00 86.94 81 THR A C 1
ATOM 665 O O . THR A 1 81 ? -8.848 3.153 11.687 1.00 86.94 81 THR A O 1
ATOM 668 N N . ASN A 1 82 ? -7.289 4.641 12.307 1.00 89.38 82 ASN A N 1
ATOM 669 C CA . ASN A 1 82 ? -7.737 4.756 13.695 1.00 89.38 82 ASN A CA 1
ATOM 670 C C . ASN A 1 82 ? -8.855 5.811 13.827 1.00 89.38 82 ASN A C 1
ATOM 672 O O . ASN A 1 82 ? -8.662 6.974 13.468 1.00 89.38 82 ASN A O 1
ATOM 676 N N . ASP A 1 83 ? -10.005 5.420 14.382 1.00 90.56 83 ASP A N 1
ATOM 677 C CA . ASP A 1 83 ? -11.201 6.259 14.521 1.00 90.56 83 ASP A CA 1
ATOM 678 C 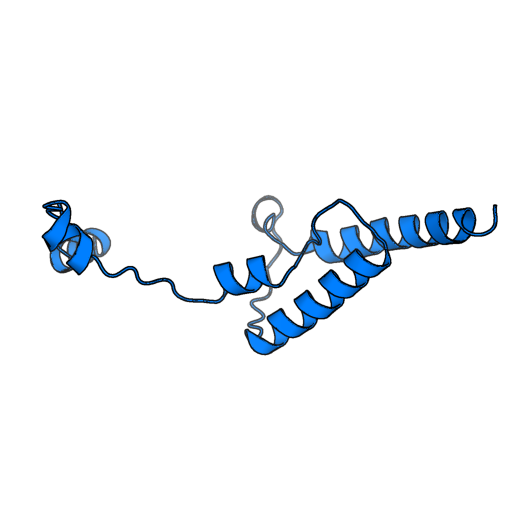C . ASP A 1 83 ? -11.304 7.019 15.866 1.00 90.56 83 ASP A C 1
ATOM 680 O O . ASP A 1 83 ? -12.237 7.800 16.072 1.00 90.56 83 ASP A O 1
ATOM 684 N N . ASN A 1 84 ? -10.331 6.870 16.774 1.00 91.00 84 ASN A N 1
ATOM 685 C CA . ASN A 1 84 ? -10.343 7.485 18.110 1.00 91.00 84 ASN A CA 1
ATOM 686 C C . ASN A 1 84 ? -10.404 9.015 18.056 1.00 91.00 84 ASN A C 1
ATOM 688 O O . ASN A 1 84 ? -11.136 9.643 18.823 1.00 91.00 84 ASN A O 1
ATOM 692 N N . LYS A 1 85 ? -9.646 9.625 17.138 1.00 92.88 85 LYS A N 1
ATOM 693 C CA . LYS A 1 85 ? -9.624 11.084 16.981 1.00 92.88 85 LYS A CA 1
ATOM 694 C C . LYS A 1 85 ? -10.972 11.605 16.483 1.00 92.88 85 LYS A C 1
ATOM 696 O O . LYS A 1 85 ? -11.488 12.580 17.020 1.00 92.88 85 LYS A O 1
ATOM 701 N N . ALA A 1 86 ? -11.580 10.905 15.526 1.00 92.00 86 ALA A N 1
ATOM 702 C CA . ALA A 1 86 ? -12.891 11.258 14.993 1.00 92.00 86 ALA A CA 1
ATOM 703 C C . ALA A 1 86 ? -13.984 11.175 16.071 1.00 92.00 86 ALA A C 1
ATOM 705 O O . ALA A 1 86 ? -14.828 12.065 16.165 1.00 92.00 86 ALA A O 1
ATOM 706 N N . LYS A 1 87 ? -13.941 10.157 16.937 1.00 91.75 87 LYS A N 1
ATOM 707 C CA . LYS A 1 87 ? -14.868 10.037 18.074 1.00 91.75 87 LYS A CA 1
ATOM 708 C C . LYS A 1 87 ? -14.742 11.213 19.043 1.00 91.75 87 LYS A C 1
ATOM 710 O O . LYS A 1 87 ? -15.755 11.746 19.485 1.00 91.75 87 LYS A O 1
ATOM 715 N N . LYS A 1 88 ? -13.506 11.622 19.354 1.00 93.62 88 LYS A N 1
ATOM 716 C CA . LYS A 1 88 ? -13.220 12.671 20.343 1.00 93.62 88 LYS A CA 1
ATOM 717 C C . LYS A 1 88 ? -13.530 14.081 19.835 1.00 93.62 88 LYS A C 1
ATOM 719 O O . LYS A 1 88 ? -14.075 14.878 20.587 1.00 93.62 88 LYS A O 1
ATOM 724 N N . GLU A 1 89 ? -13.158 14.391 18.596 1.00 95.06 89 GLU A N 1
ATOM 725 C CA . GLU A 1 89 ? -13.215 15.763 18.068 1.00 95.06 89 GLU A CA 1
ATOM 726 C C . GLU A 1 89 ? -14.468 16.032 17.232 1.00 95.06 89 GLU A C 1
ATOM 728 O O . GLU A 1 89 ? -15.010 17.130 17.280 1.00 95.06 89 GLU A O 1
ATOM 733 N N . LEU A 1 90 ? -14.946 15.034 16.484 1.00 93.00 90 LEU A N 1
ATOM 734 C CA . LEU A 1 90 ? -16.076 15.185 15.559 1.00 93.00 90 LEU A CA 1
ATOM 735 C C . LEU A 1 90 ? -17.375 14.591 16.116 1.00 93.00 90 LEU A C 1
ATOM 737 O O . LEU A 1 90 ? -18.398 14.608 15.437 1.00 93.00 90 LEU A O 1
ATOM 741 N N . GLY A 1 91 ? -17.339 14.011 17.323 1.00 90.94 91 GLY A N 1
ATOM 742 C CA . GLY A 1 91 ? -18.478 13.289 17.891 1.00 90.94 91 GLY A CA 1
ATOM 743 C C . GLY A 1 91 ? -18.912 12.098 17.033 1.00 90.94 91 GLY A C 1
ATOM 744 O O . GLY A 1 91 ? -20.081 11.712 17.071 1.00 90.94 91 GLY A O 1
ATOM 745 N N . TYR A 1 92 ? -17.993 11.535 16.236 1.00 90.31 92 TYR A N 1
ATOM 746 C CA . TYR A 1 92 ? -18.285 10.429 15.332 1.00 90.31 92 TYR A CA 1
ATOM 747 C C . TYR A 1 92 ? -18.809 9.221 16.115 1.00 90.31 92 TYR A C 1
ATOM 749 O O . TYR A 1 92 ? -18.126 8.693 16.995 1.00 90.31 92 TYR A O 1
ATOM 757 N N . LYS A 1 93 ? -20.022 8.770 15.782 1.00 90.25 93 LYS A N 1
ATOM 758 C CA . LYS A 1 93 ? -20.644 7.571 16.352 1.00 90.25 93 LYS A CA 1
ATOM 759 C C . LYS A 1 93 ? -20.756 6.512 15.252 1.00 90.25 93 LYS A C 1
ATOM 761 O O . LYS A 1 93 ? -21.477 6.745 14.283 1.00 90.25 93 LYS A O 1
ATOM 766 N N . PRO A 1 94 ? -20.052 5.373 15.362 1.00 87.31 94 PRO A N 1
ATOM 767 C CA . PRO A 1 94 ? -20.163 4.310 14.371 1.00 87.31 94 PRO A CA 1
ATOM 768 C C . PRO A 1 94 ? -21.579 3.717 14.388 1.00 87.31 94 PRO A C 1
ATOM 770 O O . PRO A 1 94 ? -22.101 3.391 15.452 1.00 87.31 94 PRO A O 1
ATOM 773 N N . PHE A 1 95 ? -22.191 3.564 13.209 1.00 88.38 95 PHE A N 1
ATOM 774 C CA . PHE A 1 95 ? -23.529 2.969 13.062 1.00 88.38 95 PHE A CA 1
ATOM 775 C C . PHE A 1 95 ? -23.553 1.468 13.371 1.00 88.38 95 PHE A C 1
ATOM 777 O O . PHE A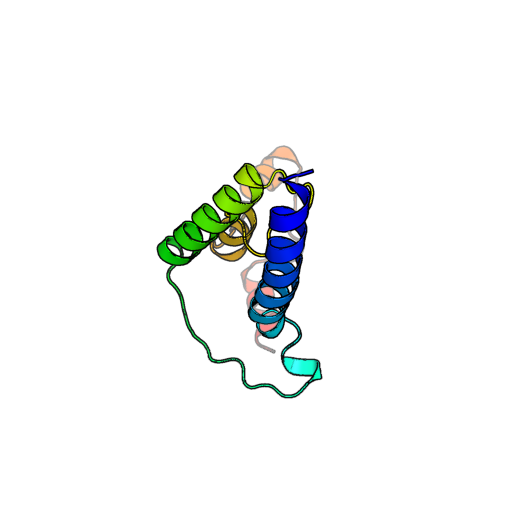 1 95 ? -24.556 0.951 13.854 1.00 88.38 95 PHE A O 1
ATOM 784 N N . VAL A 1 96 ? -22.453 0.771 13.087 1.00 89.06 96 VAL A N 1
ATOM 785 C CA . VAL A 1 96 ? -22.311 -0.673 13.282 1.00 89.06 96 VAL A CA 1
ATOM 786 C C . VAL A 1 96 ? -21.019 -0.920 14.048 1.00 89.06 96 VAL A C 1
ATOM 788 O O . VAL A 1 96 ? -19.970 -0.363 13.720 1.00 89.06 96 VAL A O 1
ATOM 791 N N . THR A 1 97 ? -21.088 -1.742 15.092 1.00 90.12 97 THR A N 1
ATOM 792 C CA . THR A 1 97 ? -19.886 -2.159 15.825 1.00 90.12 97 THR A CA 1
ATOM 793 C C . THR A 1 97 ? -19.093 -3.183 15.013 1.00 90.12 97 THR A C 1
ATOM 795 O O . THR A 1 97 ? -19.670 -3.945 14.241 1.00 90.12 97 THR A O 1
ATOM 798 N N . ILE A 1 98 ? -17.775 -3.264 15.227 1.00 88.75 98 ILE A N 1
ATOM 799 C CA . ILE A 1 98 ? -16.906 -4.247 14.553 1.00 88.75 98 ILE A CA 1
ATOM 800 C C . ILE A 1 98 ? -17.495 -5.668 14.644 1.00 88.75 98 ILE A C 1
ATOM 802 O O . ILE A 1 98 ? -17.591 -6.365 13.639 1.00 88.75 98 ILE A O 1
ATOM 806 N N . LYS A 1 99 ? -17.969 -6.068 15.833 1.00 91.38 99 LYS A N 1
ATOM 807 C CA . LYS A 1 99 ? -18.581 -7.385 16.069 1.00 91.38 99 LYS A CA 1
ATOM 808 C C . LYS A 1 99 ? -19.836 -7.611 15.217 1.00 91.38 99 LYS A C 1
ATOM 810 O O . LYS A 1 99 ? -19.933 -8.636 14.553 1.00 91.38 99 LYS A O 1
ATOM 815 N N . GLN A 1 100 ? -20.754 -6.642 15.188 1.00 92.06 100 GLN A N 1
ATOM 816 C CA . GLN A 1 100 ? -21.954 -6.715 14.345 1.00 92.06 100 GLN A CA 1
ATOM 817 C C . GLN A 1 100 ? -21.601 -6.781 12.854 1.00 92.06 100 GLN A C 1
ATOM 819 O O . GLN A 1 100 ? -22.229 -7.536 12.118 1.00 92.06 100 GLN A O 1
ATOM 824 N N . GLY A 1 101 ? -20.580 -6.040 12.412 1.00 90.75 101 GLY A N 1
ATOM 825 C CA . GLY A 1 101 ? -20.090 -6.097 11.033 1.00 90.75 101 GLY A CA 1
ATOM 826 C C . GLY A 1 101 ? -19.592 -7.493 10.650 1.00 90.75 101 GLY A C 1
ATOM 827 O O . GLY A 1 101 ? -19.978 -8.020 9.609 1.00 90.75 101 GLY A O 1
ATOM 828 N N . PHE A 1 102 ? -18.800 -8.131 11.519 1.00 94.06 102 PHE A N 1
ATOM 829 C CA . PHE A 1 102 ? -18.341 -9.507 11.303 1.00 94.06 102 PHE A CA 1
ATOM 830 C C . PHE A 1 102 ? -19.482 -10.529 11.277 1.00 94.06 102 PHE A C 1
ATOM 832 O O . PHE A 1 102 ? -19.422 -11.481 10.503 1.00 94.06 102 PHE A O 1
ATOM 839 N N . ASP A 1 103 ? -20.516 -10.349 12.099 1.00 94.69 103 ASP A N 1
ATOM 840 C CA . ASP A 1 103 ? -21.668 -11.253 12.113 1.00 94.69 103 ASP A CA 1
ATOM 841 C C . ASP A 1 103 ? -22.547 -11.105 10.858 1.00 94.69 103 ASP A C 1
ATOM 843 O O . ASP A 1 103 ? -23.093 -12.100 10.384 1.00 94.69 103 ASP A O 1
ATOM 847 N N . LEU A 1 104 ? -22.640 -9.901 10.278 1.00 92.00 104 LEU A N 1
ATOM 848 C CA . LEU A 1 104 ? -23.350 -9.659 9.014 1.00 92.00 104 LEU A CA 1
ATOM 849 C C . LEU 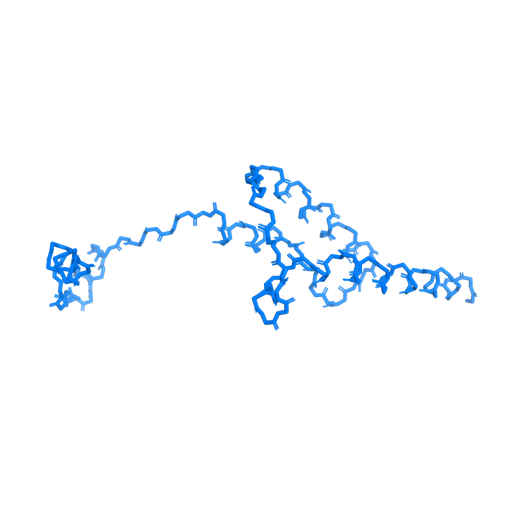A 1 104 ? -22.652 -10.299 7.808 1.00 92.00 104 LEU A C 1
ATOM 851 O O . LEU A 1 104 ? -23.336 -10.824 6.940 1.00 92.00 104 LEU A O 1
ATOM 855 N N . MET A 1 105 ? -21.315 -10.282 7.756 1.00 90.69 105 MET A N 1
ATOM 856 C CA . MET A 1 105 ? -20.545 -10.862 6.641 1.00 90.69 105 MET A CA 1
ATOM 857 C C . MET A 1 105 ? -20.464 -12.395 6.670 1.00 90.69 105 MET A C 1
ATOM 859 O O . MET A 1 105 ? -20.042 -12.999 5.691 1.00 90.69 105 MET A O 1
ATOM 863 N N . ARG A 1 106 ? -20.799 -13.030 7.802 1.00 87.88 106 ARG A N 1
ATOM 864 C CA . ARG A 1 106 ? -20.757 -14.496 7.950 1.00 87.88 106 ARG A CA 1
ATOM 865 C C . ARG A 1 106 ? -22.012 -15.191 7.399 1.00 87.88 106 ARG A C 1
ATOM 867 O O . ARG A 1 106 ? -22.000 -16.412 7.271 1.00 87.88 106 ARG A O 1
ATOM 874 N N . LYS A 1 107 ? -23.089 -14.442 7.150 1.00 63.56 107 LYS A N 1
ATOM 875 C CA . LYS A 1 107 ? -24.317 -14.936 6.509 1.00 63.56 107 LYS A CA 1
ATOM 876 C C . LYS A 1 107 ? -24.191 -14.893 4.995 1.00 63.56 107 LYS A C 1
ATOM 878 O O . LYS A 1 107 ? -24.777 -15.802 4.373 1.00 63.56 107 LYS A O 1
#

Secondary structure (DSSP, 8-state):
--HHHHHHHHHHHHHHHHHHHHTTSS-TTTTT---------HHHHHHHHHHHHHHHHHTT-SSPPSS-HHHHHHHHS------HHHHHHS----SS-HHHHHHHHT-

pLDDT: mean 72.16, std 18.91, range [36.44, 95.06]

Sequence (107 aa):
RRTECAFFHFLRFKIKLYCLLSKRTVFGEAYNITIPEKTVSLAMAKRVASVMEFVWKIFGLKEHPPLYKGLVNIMGIEFTTNDNKAKKELGYKPFVTIKQGFDLMRK

Foldseek 3Di:
DVVVVVVVVVVVVVVVVCVVVVVQPDPPPVPPDDRPPDDDDLVVLQVVQVVQVVVCVVVVPPDDGPGHNVVSVVVVDDDDDDCPVCCVPVVDDDPADPVRVVVVVVD